Protein AF-A0A3M1HKS3-F1 (afdb_monomer)

Foldseek 3Di:
DVVQVVLLVQLVVLLVQLLVLLVQLQVLLVCLVPHDLVCLVVSLVSLVVSLVSNVVSLVSNVVSLVVHPPPVSSVVSVVSSVVSNVSSVVSSVSSNVSSCVSVVD

Nearest PDB structures (foldseek):
  7vg5-assembly1_B  TM=9.567E-01  e=1.516E-05  Methylorubrum extorquens AM1
  7vg4-assembly3_F  TM=9.449E-01  e=1.777E-05  Methylorubrum extorquens AM1
  7vg4-assembly1_A  TM=9.605E-01  e=4.377E-05  Methylorubrum extorquens AM1
  7vg4-assembly3_E  TM=9.515E-01  e=6.016E-05  Methylorubrum extorquens AM1
  2pfd-assembly1_A  TM=9.340E-01  e=3.041E-03  Rattus norvegicus

Sequence (105 aa):
AAIQAGLKDATMVPLETLAACVDVLELSTEILAKGNPNVISDGGAGVLAAHAGMMTAALNVQINLNAIQDEEFKREYESRMRDLLQRGEAAREKAWALVRDRLGM

pLDDT: mean 96.3, std 3.74, range [72.56, 98.81]

Solvent-accessible surface area (backbone atoms only — not comparable to full-atom values): 5438 Å² total; per-residue (Å²): 111,74,69,58,54,52,40,56,59,62,28,48,59,30,46,53,48,22,50,53,20,26,52,51,21,54,49,39,36,56,47,66,72,74,45,69,76,91,48,44,67,60,53,43,50,49,48,52,51,28,50,54,46,24,56,52,19,48,52,53,28,52,57,35,48,72,72,48,84,55,62,66,59,36,54,54,53,51,49,53,51,51,53,45,51,53,52,25,50,58,22,41,53,55,30,48,51,53,36,27,62,77,69,74,101

Secondary structure (DSSP, 8-state):
-HHHHHHHHHHHHHHHHHHHHHHHHHHHHHHHHHS-GGGHHHHHHHHHHHHHHHHHHHHHHHHHHHH---HHHHHHHHHHHHHHHHHHHHHHHHHHHHHHHHHT-

Radius of gyration: 16.36 Å; Cα contacts (8 Å, |Δi|>4): 108; chains: 1; bounding box: 43×19×46 Å

Mean predicted aligned error: 2.71 Å

Structure (mmCIF, N/CA/C/O backbone):
data_AF-A0A3M1HKS3-F1
#
_entry.id   AF-A0A3M1HKS3-F1
#
loop_
_atom_site.group_PDB
_atom_site.id
_atom_site.type_symbol
_atom_site.label_atom_id
_atom_site.label_alt_id
_atom_site.label_comp_id
_atom_site.label_asym_id
_atom_site.label_entity_id
_atom_site.label_seq_id
_atom_site.pdbx_PDB_ins_code
_atom_site.Cartn_x
_atom_site.Cartn_y
_atom_site.Cartn_z
_atom_site.occupancy
_atom_site.B_iso_or_equiv
_atom_site.auth_seq_id
_atom_site.auth_comp_id
_atom_site.auth_asym_id
_atom_site.auth_atom_id
_atom_site.pdbx_PDB_model_num
ATOM 1 N N . ALA A 1 1 ? -20.828 1.561 22.650 1.00 72.56 1 ALA A N 1
ATOM 2 C CA . ALA A 1 1 ? -21.159 0.578 21.596 1.00 72.56 1 ALA A CA 1
ATOM 3 C C . ALA A 1 1 ? -21.058 1.188 20.193 1.00 72.56 1 ALA A C 1
ATOM 5 O O . ALA A 1 1 ? -20.135 0.822 19.483 1.00 72.56 1 ALA A O 1
ATOM 6 N N . ALA A 1 2 ? -21.901 2.164 19.816 1.00 91.25 2 ALA A N 1
ATOM 7 C CA . ALA A 1 2 ? -21.928 2.725 18.451 1.00 91.25 2 ALA A CA 1
ATOM 8 C C . ALA A 1 2 ? -20.594 3.336 17.963 1.00 91.25 2 ALA A C 1
ATOM 10 O O . ALA A 1 2 ? -20.201 3.104 16.827 1.00 91.25 2 ALA A O 1
ATOM 11 N N . ILE A 1 3 ? -19.858 4.042 18.833 1.00 93.25 3 ILE A N 1
ATOM 12 C CA . ILE A 1 3 ? -18.552 4.638 18.481 1.00 93.25 3 ILE A CA 1
ATOM 13 C C . ILE A 1 3 ? -17.522 3.567 18.084 1.00 93.25 3 ILE A C 1
ATOM 15 O O . ILE A 1 3 ? -16.788 3.747 17.123 1.00 93.25 3 ILE A O 1
ATOM 19 N N . GLN A 1 4 ? -17.480 2.437 18.797 1.00 97.12 4 GLN A N 1
ATOM 20 C CA . GLN A 1 4 ? -16.519 1.365 18.512 1.00 97.12 4 GLN A CA 1
ATOM 21 C C . GLN A 1 4 ? -16.844 0.639 17.202 1.00 97.12 4 GLN A C 1
ATOM 23 O O . GLN A 1 4 ? -15.929 0.304 16.460 1.00 97.12 4 GLN A O 1
ATOM 28 N N . ALA A 1 5 ? -18.129 0.447 16.888 1.00 95.12 5 ALA A N 1
ATOM 29 C CA . ALA A 1 5 ? -18.540 -0.078 15.586 1.00 95.12 5 ALA A CA 1
ATOM 30 C C . ALA A 1 5 ? -18.117 0.869 14.450 1.00 95.12 5 ALA A C 1
ATOM 32 O O . ALA A 1 5 ? -17.440 0.442 13.522 1.00 95.12 5 ALA A O 1
ATOM 33 N N . GLY A 1 6 ? -18.392 2.171 14.594 1.00 95.62 6 GLY A N 1
ATOM 34 C CA . GLY A 1 6 ? -17.985 3.169 13.603 1.00 95.62 6 GLY A CA 1
ATOM 35 C C . GLY A 1 6 ? -16.469 3.249 13.389 1.00 95.62 6 GLY A C 1
ATOM 36 O O . GLY A 1 6 ? -16.030 3.453 12.265 1.00 95.62 6 GLY A O 1
ATOM 37 N N . LEU A 1 7 ? -15.654 3.042 14.431 1.00 95.62 7 LEU A N 1
ATOM 38 C CA . LEU A 1 7 ? -14.191 2.986 14.296 1.00 95.62 7 LEU A CA 1
ATOM 39 C C . LEU A 1 7 ? -13.714 1.759 13.509 1.00 95.62 7 LEU A C 1
ATOM 41 O O . LEU A 1 7 ? -12.784 1.875 12.709 1.00 95.62 7 LEU A O 1
ATOM 45 N N . LYS A 1 8 ? -14.342 0.595 13.714 1.00 96.94 8 LYS A N 1
ATOM 46 C CA . LYS A 1 8 ? -14.037 -0.613 12.933 1.00 96.94 8 LYS A CA 1
ATOM 47 C C . LYS A 1 8 ? -14.353 -0.388 11.458 1.00 96.94 8 LYS A C 1
ATOM 49 O O . LYS A 1 8 ? -13.478 -0.597 10.623 1.00 96.94 8 LYS A O 1
ATOM 54 N N . ASP A 1 9 ? -15.532 0.149 11.155 1.00 96.19 9 ASP A N 1
ATOM 55 C CA . ASP A 1 9 ? -15.929 0.474 9.781 1.00 96.19 9 ASP A CA 1
ATOM 56 C C . ASP A 1 9 ? -14.984 1.514 9.158 1.00 96.19 9 ASP A 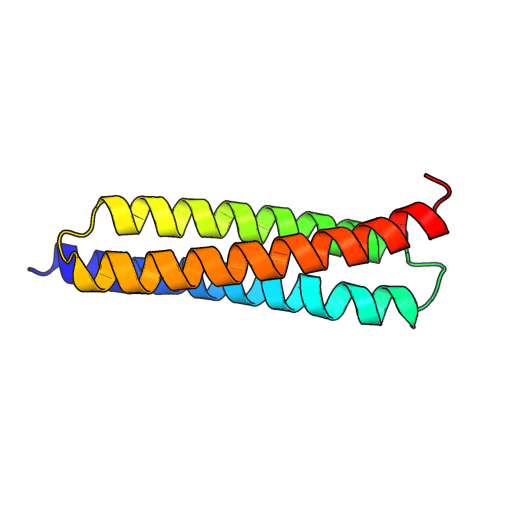C 1
ATOM 58 O O . ASP A 1 9 ? -14.494 1.341 8.042 1.00 96.19 9 ASP A O 1
ATOM 62 N N . ALA A 1 10 ? -14.634 2.560 9.912 1.00 96.00 10 ALA A N 1
ATOM 63 C CA . ALA A 1 10 ? -13.697 3.591 9.473 1.00 96.00 10 ALA A CA 1
ATOM 64 C C . ALA A 1 10 ? -12.270 3.067 9.242 1.00 96.00 10 ALA A C 1
ATOM 66 O O . ALA A 1 10 ? -11.501 3.706 8.530 1.00 96.00 10 ALA A O 1
ATOM 67 N N . THR A 1 11 ? -11.892 1.924 9.825 1.00 97.81 11 THR A N 1
ATOM 68 C CA . THR A 1 11 ? -10.591 1.272 9.586 1.00 97.81 11 THR A CA 1
ATOM 69 C C . THR A 1 11 ? -10.537 0.593 8.217 1.00 97.81 11 THR A C 1
ATOM 71 O O . THR A 1 11 ? -9.462 0.503 7.625 1.00 97.81 11 THR A O 1
ATOM 74 N N . MET A 1 12 ? -11.680 0.158 7.681 1.00 97.62 12 MET A N 1
ATOM 75 C CA . MET A 1 12 ? -11.729 -0.617 6.438 1.00 97.62 12 MET A CA 1
ATOM 76 C C . MET A 1 12 ? -11.313 0.208 5.220 1.00 97.62 12 MET A C 1
ATOM 78 O O . MET A 1 12 ? -10.467 -0.228 4.447 1.00 97.62 12 MET A O 1
ATOM 82 N N . VAL A 1 13 ? -11.824 1.435 5.096 1.00 97.69 13 VAL A N 1
ATOM 83 C CA . VAL A 1 13 ? -11.535 2.326 3.957 1.00 97.69 13 VAL A CA 1
ATOM 84 C C . VAL A 1 13 ? -10.032 2.612 3.7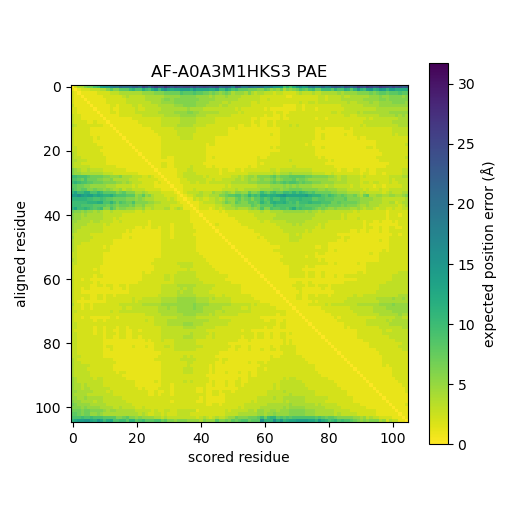76 1.00 97.69 13 VAL A C 1
ATOM 86 O O . VAL A 1 13 ? -9.514 2.418 2.671 1.00 97.69 13 VAL A O 1
ATOM 89 N N . PRO A 1 14 ? -9.276 3.051 4.804 1.00 98.38 14 PRO A N 1
ATOM 90 C CA . PRO A 1 14 ? -7.841 3.249 4.647 1.00 98.38 14 PRO A CA 1
ATOM 91 C C . PRO A 1 14 ? -7.087 1.923 4.461 1.00 98.38 14 PRO A C 1
ATOM 93 O O . PRO A 1 14 ? -6.081 1.912 3.760 1.00 98.38 14 PRO A O 1
ATOM 96 N N . LEU A 1 15 ? -7.565 0.790 4.988 1.00 98.50 15 LEU A N 1
ATOM 97 C CA . LEU A 1 15 ? -6.932 -0.508 4.721 1.00 98.50 15 LEU A CA 1
ATOM 98 C C . LEU A 1 15 ? -7.081 -0.934 3.251 1.00 98.50 15 LEU A C 1
ATOM 100 O O . LEU A 1 15 ? -6.118 -1.404 2.649 1.00 98.50 15 LEU A O 1
ATOM 104 N N . GLU A 1 16 ? -8.259 -0.741 2.661 1.00 98.56 16 GLU A N 1
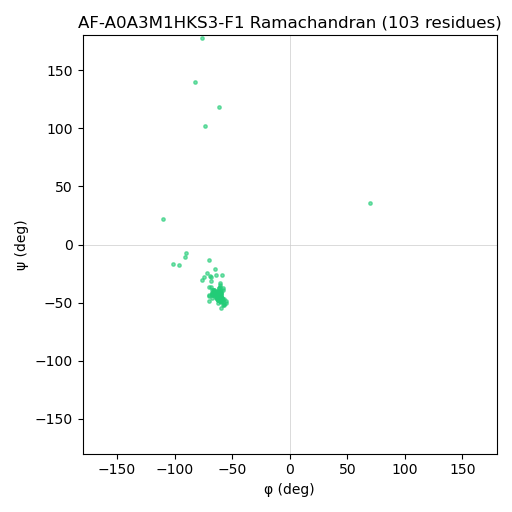ATOM 105 C CA . GLU A 1 16 ? -8.504 -0.977 1.233 1.00 98.56 16 GLU A CA 1
ATOM 106 C C . GLU A 1 16 ? -7.662 -0.039 0.363 1.00 98.56 16 GLU A C 1
ATOM 108 O O . GLU A 1 16 ? -7.075 -0.468 -0.628 1.00 98.56 16 GLU A O 1
ATOM 113 N N . THR A 1 17 ? -7.529 1.226 0.773 1.00 98.69 17 THR A N 1
ATOM 114 C CA . THR A 1 17 ? -6.667 2.207 0.094 1.00 98.69 17 THR A CA 1
ATOM 115 C C . THR A 1 17 ? -5.200 1.775 0.129 1.00 98.69 17 THR A C 1
ATOM 117 O O . THR A 1 17 ? -4.505 1.850 -0.885 1.00 98.69 17 THR A O 1
ATOM 120 N N . LEU A 1 18 ? -4.730 1.293 1.283 1.00 98.81 18 LEU A N 1
ATOM 121 C CA . LEU A 1 18 ? -3.385 0.751 1.449 1.00 98.81 18 LEU A CA 1
ATOM 122 C C . LEU A 1 18 ? -3.177 -0.445 0.515 1.00 98.81 18 LEU A C 1
ATOM 124 O O . LEU A 1 18 ? -2.204 -0.457 -0.236 1.00 98.81 18 LEU A O 1
ATOM 128 N N . ALA A 1 19 ? -4.107 -1.404 0.509 1.00 98.81 19 ALA A N 1
ATOM 129 C CA . ALA A 1 19 ? -4.043 -2.575 -0.363 1.00 98.81 19 ALA A CA 1
ATOM 130 C C . ALA A 1 19 ? -3.993 -2.188 -1.850 1.00 98.81 19 ALA A C 1
ATOM 132 O O . ALA A 1 19 ? -3.116 -2.654 -2.569 1.00 98.81 19 ALA A O 1
ATOM 133 N N . ALA A 1 20 ? -4.841 -1.256 -2.292 1.00 98.81 20 ALA A N 1
ATOM 134 C CA . ALA A 1 20 ? -4.831 -0.777 -3.672 1.00 98.81 20 ALA A CA 1
ATOM 135 C C . ALA A 1 20 ? -3.498 -0.104 -4.055 1.00 98.81 20 ALA A C 1
ATOM 137 O O . ALA A 1 20 ? -3.006 -0.282 -5.168 1.00 98.81 20 ALA A O 1
ATOM 138 N N . CYS A 1 21 ? -2.874 0.643 -3.138 1.00 98.81 21 CYS A N 1
ATOM 139 C CA . CYS A 1 21 ? -1.545 1.211 -3.377 1.00 98.81 21 CYS A CA 1
ATOM 140 C C . CYS A 1 21 ? -0.469 0.120 -3.512 1.00 98.81 21 CYS A C 1
ATOM 142 O O . CYS A 1 21 ? 0.413 0.239 -4.362 1.00 98.81 21 CYS A O 1
ATOM 144 N N . VAL A 1 22 ? -0.546 -0.945 -2.706 1.00 98.75 22 VAL A N 1
ATOM 145 C CA . VAL A 1 22 ? 0.353 -2.107 -2.813 1.00 98.75 22 VAL A CA 1
ATOM 146 C C . VAL A 1 22 ? 0.186 -2.797 -4.162 1.00 98.75 22 VAL A C 1
ATOM 148 O O . VAL A 1 22 ? 1.189 -3.050 -4.824 1.00 98.75 22 VAL A O 1
ATOM 151 N N . ASP A 1 23 ? -1.048 -3.012 -4.618 1.00 98.50 23 ASP A N 1
ATOM 152 C CA . ASP A 1 23 ? -1.315 -3.616 -5.927 1.00 98.50 23 ASP A CA 1
ATOM 153 C C . ASP A 1 23 ? -0.705 -2.776 -7.063 1.00 98.50 23 ASP A C 1
ATOM 155 O O . ASP A 1 23 ? -0.070 -3.311 -7.974 1.00 98.50 23 ASP A O 1
ATOM 159 N N . VAL A 1 24 ? -0.813 -1.442 -6.991 1.00 98.19 24 VAL A N 1
ATOM 160 C CA . VAL A 1 24 ? -0.161 -0.540 -7.957 1.00 98.19 24 VAL A CA 1
ATOM 161 C C . VAL A 1 24 ? 1.361 -0.701 -7.932 1.00 98.19 24 VAL A C 1
ATOM 163 O O . VAL A 1 24 ? 1.981 -0.760 -8.997 1.00 98.19 24 VAL A O 1
ATOM 166 N N . LEU A 1 25 ? 1.984 -0.791 -6.755 1.00 98.31 25 LEU A N 1
ATOM 167 C CA . LEU A 1 25 ? 3.434 -0.992 -6.625 1.00 98.31 25 LEU A CA 1
ATOM 168 C C . LEU A 1 25 ? 3.877 -2.353 -7.183 1.00 98.31 25 LEU A C 1
ATOM 170 O O . LEU A 1 25 ? 4.878 -2.427 -7.902 1.00 98.31 25 LEU A O 1
ATOM 174 N N . GLU A 1 26 ? 3.129 -3.421 -6.899 1.00 97.25 26 GLU A N 1
ATOM 175 C CA . GLU A 1 26 ? 3.399 -4.772 -7.404 1.00 97.25 26 GLU A CA 1
ATOM 176 C C . GLU A 1 26 ? 3.312 -4.815 -8.938 1.00 97.25 26 GLU A C 1
ATOM 178 O O . GLU A 1 26 ? 4.238 -5.298 -9.599 1.00 97.25 26 GLU A O 1
ATOM 183 N N . LEU A 1 27 ? 2.272 -4.208 -9.518 1.00 96.38 27 LEU A N 1
ATOM 184 C CA . LEU A 1 27 ? 2.094 -4.102 -10.971 1.00 96.38 27 LEU A CA 1
ATOM 185 C C . LEU A 1 27 ? 3.130 -3.188 -11.638 1.00 96.38 27 LEU A C 1
ATOM 187 O O . LEU A 1 27 ? 3.529 -3.429 -12.782 1.00 96.38 27 LEU A O 1
ATOM 191 N N . SER A 1 28 ? 3.602 -2.156 -10.934 1.00 95.25 28 SER A N 1
ATOM 192 C CA . SER A 1 28 ? 4.557 -1.185 -11.480 1.00 95.25 28 SER A CA 1
ATOM 193 C C . SER A 1 28 ? 5.840 -1.855 -11.961 1.00 95.25 28 SER A C 1
ATOM 195 O O . SER A 1 28 ? 6.360 -1.479 -13.005 1.00 95.25 28 SER A O 1
ATOM 197 N N . THR A 1 29 ? 6.330 -2.888 -11.270 1.00 89.38 29 THR A N 1
ATOM 198 C CA . THR A 1 29 ? 7.548 -3.603 -11.693 1.00 89.38 29 THR A CA 1
ATOM 199 C C . THR A 1 29 ? 7.390 -4.208 -13.094 1.00 89.38 29 THR A C 1
ATOM 201 O O . THR A 1 29 ? 8.281 -4.073 -13.934 1.00 89.38 29 THR A O 1
ATOM 204 N N . GLU A 1 30 ? 6.245 -4.835 -13.383 1.00 89.00 30 GLU A N 1
ATOM 205 C CA . GLU A 1 30 ? 5.979 -5.441 -14.691 1.00 89.00 30 GLU A CA 1
ATOM 206 C C . GLU A 1 30 ? 5.791 -4.381 -15.784 1.00 89.00 30 GLU A C 1
ATOM 208 O O . GLU A 1 30 ? 6.373 -4.497 -16.869 1.00 89.00 30 GLU A O 1
ATOM 213 N N . ILE A 1 31 ? 5.024 -3.329 -15.483 1.00 90.38 31 ILE A N 1
ATOM 214 C CA . ILE A 1 31 ? 4.763 -2.223 -16.411 1.00 90.38 31 ILE A CA 1
ATOM 215 C C . ILE A 1 31 ? 6.066 -1.505 -16.762 1.00 90.38 31 ILE A C 1
ATOM 217 O O . ILE A 1 31 ? 6.328 -1.250 -17.935 1.00 90.38 31 ILE A O 1
ATOM 221 N N . LEU A 1 32 ? 6.914 -1.220 -15.775 1.00 93.19 32 LEU A N 1
ATOM 222 C CA . LEU A 1 32 ? 8.201 -0.567 -15.995 1.00 93.19 32 LEU A CA 1
ATOM 223 C C . LEU A 1 32 ? 9.143 -1.469 -16.794 1.00 93.19 32 LEU A C 1
ATOM 225 O O . LEU A 1 32 ? 9.829 -0.982 -17.687 1.00 93.19 32 LEU A O 1
ATOM 229 N N . ALA A 1 33 ? 9.151 -2.782 -16.544 1.00 89.69 33 ALA A N 1
ATOM 230 C CA . ALA A 1 33 ? 9.998 -3.716 -17.280 1.00 89.69 33 ALA A CA 1
ATOM 231 C C . ALA A 1 33 ? 9.604 -3.839 -18.765 1.00 89.69 33 ALA A C 1
ATOM 233 O O . ALA A 1 33 ? 10.485 -3.830 -19.626 1.00 89.69 33 ALA A O 1
ATOM 234 N N . LYS A 1 34 ? 8.304 -3.929 -19.073 1.00 90.56 34 LYS A N 1
ATOM 235 C CA . LYS A 1 34 ? 7.795 -4.235 -20.426 1.00 90.56 34 LYS A CA 1
ATOM 236 C C . LYS A 1 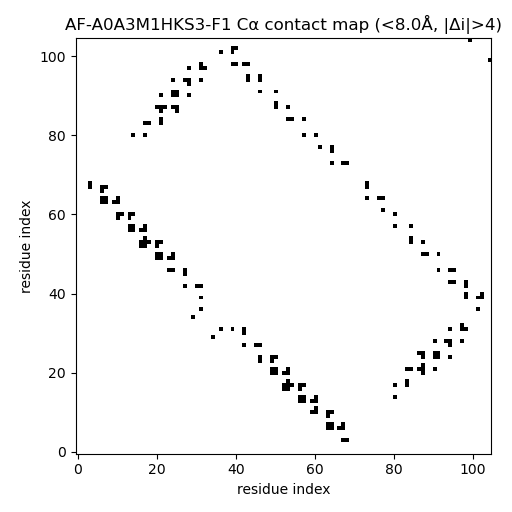34 ? 7.289 -3.018 -21.209 1.00 90.56 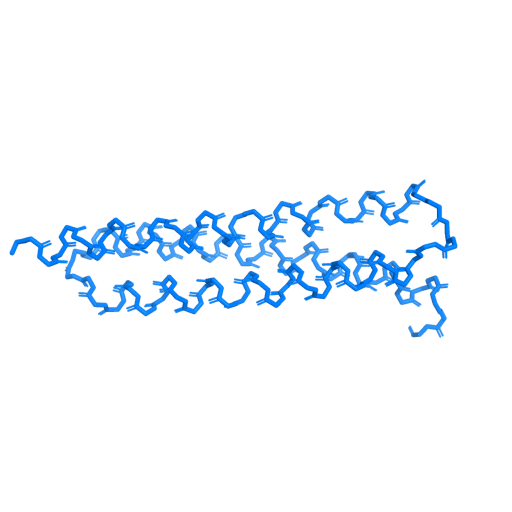34 LYS A C 1
ATOM 238 O O . LYS A 1 34 ? 7.086 -3.114 -22.416 1.00 90.56 34 LYS A O 1
ATOM 243 N N . GLY A 1 35 ? 7.027 -1.909 -20.527 1.00 86.88 35 GLY A N 1
ATOM 244 C CA . GLY A 1 35 ? 6.401 -0.718 -21.091 1.00 86.88 35 GLY A CA 1
ATOM 245 C C . GLY A 1 35 ? 7.331 0.127 -21.956 1.00 86.88 35 GLY A C 1
ATOM 246 O O . GLY A 1 35 ? 8.521 -0.153 -22.105 1.00 86.88 35 GLY A O 1
ATOM 247 N N . ASN A 1 36 ? 6.768 1.198 -22.518 1.00 89.25 36 ASN A N 1
ATOM 248 C CA . ASN A 1 36 ? 7.500 2.149 -23.350 1.00 89.25 36 ASN A CA 1
ATOM 249 C C . ASN A 1 36 ? 8.624 2.825 -22.530 1.00 89.25 36 ASN A C 1
ATOM 251 O O . ASN A 1 36 ? 8.323 3.539 -21.572 1.00 89.25 36 ASN A O 1
ATOM 255 N N . PRO A 1 37 ? 9.909 2.667 -22.901 1.00 86.88 37 PRO A N 1
ATOM 256 C CA . PRO A 1 37 ? 11.022 3.268 -22.164 1.00 86.88 37 PRO A CA 1
ATOM 257 C C . PRO A 1 37 ? 10.943 4.796 -22.063 1.00 86.88 37 PRO A C 1
ATOM 259 O O . PRO A 1 37 ? 11.440 5.369 -21.098 1.00 86.88 37 PRO A O 1
ATOM 262 N N . ASN A 1 38 ? 10.280 5.455 -23.019 1.00 90.88 38 ASN A N 1
ATOM 263 C CA . ASN A 1 38 ? 10.163 6.913 -23.058 1.00 90.88 38 ASN A CA 1
ATOM 264 C C . ASN A 1 38 ? 9.262 7.497 -21.955 1.00 90.88 38 ASN A C 1
ATOM 266 O O . ASN A 1 38 ? 9.295 8.703 -21.746 1.00 90.88 38 ASN A O 1
ATOM 270 N N . VAL A 1 39 ? 8.466 6.674 -21.259 1.00 90.81 39 VAL A N 1
ATOM 271 C CA . VAL A 1 39 ? 7.579 7.118 -20.159 1.00 90.81 39 VAL A CA 1
ATOM 272 C C . VAL A 1 39 ? 8.062 6.632 -18.790 1.00 90.81 39 VAL A C 1
ATOM 274 O O . VAL A 1 39 ? 7.291 6.535 -17.835 1.00 90.81 39 VAL A O 1
ATOM 277 N N . ILE A 1 40 ? 9.352 6.302 -18.669 1.00 94.62 40 ILE A N 1
ATOM 278 C CA . ILE A 1 40 ? 9.912 5.777 -17.419 1.00 94.62 40 ILE A CA 1
ATOM 279 C C . ILE A 1 40 ? 9.772 6.761 -16.249 1.00 94.62 40 ILE A C 1
ATOM 281 O O . ILE A 1 40 ? 9.547 6.338 -15.116 1.00 94.62 40 ILE A O 1
ATOM 285 N N . SER A 1 41 ? 9.844 8.067 -16.523 1.00 93.81 41 SER A N 1
ATOM 286 C CA . SER A 1 41 ? 9.636 9.120 -15.528 1.00 93.81 41 SER A CA 1
ATOM 287 C C . SER A 1 41 ? 8.207 9.135 -14.991 1.00 93.81 41 SER A C 1
ATOM 289 O O . SER A 1 41 ? 8.023 9.268 -13.784 1.00 93.81 41 SER A O 1
ATOM 291 N N . ASP A 1 42 ? 7.207 8.944 -15.855 1.00 95.25 42 ASP A N 1
ATOM 292 C CA . ASP A 1 42 ? 5.795 8.903 -15.455 1.00 95.25 42 ASP A CA 1
ATOM 293 C C . ASP A 1 42 ? 5.516 7.664 -14.601 1.00 95.25 42 ASP A C 1
ATOM 295 O O . ASP A 1 42 ? 4.866 7.744 -13.559 1.00 95.25 42 ASP A O 1
ATOM 299 N N . GLY A 1 43 ? 6.079 6.518 -14.996 1.00 95.06 43 GLY A N 1
ATOM 300 C CA . GLY A 1 43 ? 6.011 5.294 -14.202 1.00 95.06 43 GLY A CA 1
ATOM 301 C C . GLY A 1 43 ? 6.707 5.439 -12.843 1.00 95.06 43 GLY A C 1
ATOM 302 O O . GLY A 1 43 ? 6.164 5.015 -11.824 1.00 95.06 43 GLY A O 1
ATOM 303 N N . GLY A 1 44 ? 7.866 6.103 -12.796 1.00 95.94 44 GLY A N 1
ATOM 304 C CA . GLY A 1 44 ? 8.549 6.444 -11.548 1.00 95.94 44 GLY A CA 1
ATOM 305 C C . GLY A 1 44 ? 7.729 7.371 -10.650 1.00 95.94 44 GLY A C 1
ATOM 306 O O . GLY A 1 44 ? 7.633 7.127 -9.448 1.00 95.94 44 GLY A O 1
ATOM 307 N N . ALA A 1 45 ? 7.074 8.384 -11.222 1.00 97.00 45 ALA A N 1
ATOM 308 C CA . ALA A 1 45 ? 6.144 9.240 -10.491 1.00 97.00 45 ALA A CA 1
ATOM 309 C C . ALA A 1 45 ? 4.962 8.435 -9.924 1.00 97.00 45 ALA A C 1
ATOM 311 O O . ALA A 1 45 ? 4.588 8.635 -8.769 1.00 97.00 45 ALA A O 1
ATOM 312 N N . GLY A 1 46 ? 4.430 7.478 -10.692 1.00 97.50 46 GLY A N 1
ATOM 313 C CA . GLY A 1 46 ? 3.397 6.544 -10.239 1.00 97.50 46 GLY A CA 1
ATOM 314 C C . GLY A 1 46 ? 3.835 5.696 -9.041 1.00 97.50 46 GLY A C 1
ATOM 315 O O . GLY A 1 46 ? 3.104 5.617 -8.056 1.00 97.50 46 GLY A O 1
ATOM 316 N N . VAL A 1 47 ? 5.049 5.133 -9.075 1.00 98.06 47 VAL A N 1
ATOM 317 C CA . VAL A 1 47 ? 5.629 4.376 -7.947 1.00 98.06 47 VAL A CA 1
ATOM 318 C C . VAL A 1 47 ? 5.724 5.243 -6.692 1.00 98.06 47 VAL A C 1
ATOM 320 O O . VAL A 1 47 ? 5.323 4.815 -5.611 1.00 98.06 47 VAL A O 1
ATOM 323 N N . LEU A 1 48 ? 6.229 6.473 -6.818 1.00 98.06 48 LEU A N 1
ATOM 324 C CA . LEU A 1 48 ? 6.362 7.386 -5.681 1.00 98.06 48 LEU A CA 1
ATOM 325 C C . LEU A 1 48 ? 4.998 7.805 -5.119 1.00 98.06 48 LEU A C 1
ATOM 327 O O . LEU A 1 48 ? 4.817 7.824 -3.902 1.00 98.06 48 LEU A O 1
ATOM 331 N N . ALA A 1 49 ? 4.030 8.100 -5.989 1.00 98.62 49 ALA A N 1
ATOM 332 C CA . ALA A 1 49 ? 2.676 8.459 -5.583 1.00 98.62 49 ALA A CA 1
ATOM 333 C C . ALA A 1 49 ? 1.972 7.298 -4.863 1.00 98.62 49 ALA A C 1
ATOM 335 O O . ALA A 1 49 ? 1.385 7.502 -3.801 1.00 98.62 49 ALA A O 1
ATOM 336 N N . ALA A 1 50 ? 2.079 6.079 -5.398 1.00 98.56 50 ALA A N 1
ATOM 337 C CA . ALA A 1 50 ? 1.518 4.884 -4.776 1.00 98.56 50 ALA A CA 1
ATOM 338 C C . ALA A 1 50 ? 2.167 4.599 -3.415 1.00 98.56 50 ALA A C 1
ATOM 340 O O . ALA A 1 50 ? 1.465 4.308 -2.451 1.00 98.56 50 ALA A O 1
ATOM 341 N N . HIS A 1 51 ? 3.489 4.755 -3.290 1.00 98.75 51 HIS A N 1
ATOM 342 C CA . HIS A 1 51 ? 4.176 4.598 -2.005 1.00 98.75 51 HIS A CA 1
ATOM 343 C C . HIS A 1 51 ? 3.729 5.636 -0.973 1.00 98.75 51 HIS A C 1
ATOM 345 O O . HIS A 1 51 ? 3.386 5.279 0.154 1.00 98.75 51 HIS A O 1
ATOM 351 N N . ALA A 1 52 ? 3.652 6.910 -1.360 1.00 98.81 52 ALA A N 1
ATOM 352 C CA . ALA A 1 52 ? 3.154 7.966 -0.483 1.00 98.81 52 ALA A CA 1
ATOM 353 C C . ALA A 1 52 ? 1.700 7.706 -0.043 1.00 98.81 52 ALA A C 1
ATOM 355 O O . ALA A 1 52 ? 1.363 7.896 1.130 1.00 98.81 52 ALA A O 1
ATOM 356 N N . GLY A 1 53 ? 0.854 7.226 -0.960 1.00 98.81 53 GLY A N 1
ATOM 357 C CA . GLY A 1 53 ? -0.521 6.812 -0.679 1.00 98.81 53 GLY A CA 1
ATOM 358 C C . GLY A 1 53 ? -0.591 5.641 0.303 1.00 98.81 53 GLY A C 1
ATOM 359 O O . GLY A 1 53 ? -1.297 5.733 1.305 1.00 98.81 53 GLY A O 1
ATOM 360 N N . MET A 1 54 ? 0.207 4.594 0.079 1.00 98.81 54 MET A N 1
ATOM 361 C CA . MET A 1 54 ? 0.316 3.426 0.960 1.00 98.81 54 MET A CA 1
ATOM 362 C C . MET A 1 54 ? 0.677 3.837 2.389 1.00 98.81 54 MET A C 1
ATOM 364 O O . MET A 1 54 ? -0.004 3.452 3.340 1.00 98.81 54 MET A O 1
ATOM 368 N N . MET A 1 55 ? 1.722 4.655 2.545 1.00 98.75 55 MET A N 1
ATOM 369 C CA . MET A 1 55 ? 2.186 5.103 3.860 1.00 98.75 55 MET A CA 1
ATOM 370 C C . MET A 1 55 ? 1.157 6.003 4.551 1.00 98.75 55 MET A C 1
ATOM 372 O O . MET A 1 55 ? 0.922 5.867 5.750 1.00 98.75 55 MET A O 1
ATOM 376 N N . THR A 1 56 ? 0.494 6.884 3.800 1.00 98.75 56 THR A N 1
ATOM 377 C CA . THR A 1 56 ? -0.566 7.757 4.330 1.00 98.75 56 THR A CA 1
ATOM 378 C C . THR A 1 56 ? -1.763 6.944 4.824 1.00 98.75 56 THR A C 1
ATOM 380 O O . THR A 1 56 ? -2.246 7.152 5.938 1.00 98.75 56 THR A O 1
ATOM 383 N N . ALA A 1 57 ? -2.205 5.971 4.029 1.00 98.75 57 ALA A N 1
ATOM 384 C CA . ALA A 1 57 ? -3.297 5.078 4.382 1.00 98.75 57 ALA A CA 1
ATOM 385 C C . ALA A 1 57 ? -2.963 4.239 5.630 1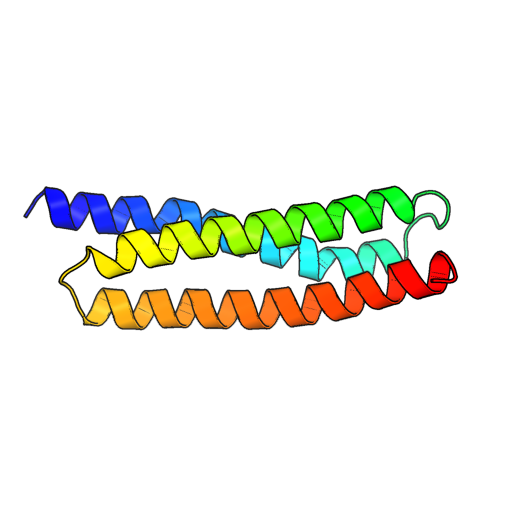.00 98.75 57 ALA A C 1
ATOM 387 O O . ALA A 1 57 ? -3.789 4.130 6.536 1.00 98.75 57 ALA A O 1
ATOM 388 N N . ALA A 1 58 ? -1.728 3.737 5.742 1.00 98.75 58 ALA A N 1
ATOM 389 C CA . ALA A 1 58 ? -1.254 3.014 6.924 1.00 98.75 58 ALA A CA 1
ATOM 390 C C . ALA A 1 58 ? -1.321 3.856 8.205 1.00 98.75 58 ALA A C 1
ATOM 392 O O . ALA A 1 58 ? -1.747 3.361 9.248 1.00 98.75 58 ALA A O 1
ATOM 393 N N . LEU A 1 59 ? -0.974 5.145 8.134 1.00 98.62 59 LEU A N 1
ATOM 394 C CA . LEU A 1 59 ? -1.113 6.050 9.278 1.00 98.62 59 LEU A CA 1
ATOM 395 C C . LEU A 1 59 ? -2.578 6.190 9.711 1.00 98.62 59 LEU A C 1
ATOM 397 O O . LEU A 1 59 ? -2.867 6.191 10.906 1.00 98.62 59 LEU A O 1
ATOM 401 N N . ASN A 1 60 ? -3.512 6.274 8.761 1.00 98.38 60 ASN A N 1
ATOM 402 C CA . ASN A 1 60 ? -4.940 6.350 9.075 1.00 98.38 60 ASN A CA 1
ATOM 403 C C . ASN A 1 60 ? -5.469 5.046 9.688 1.00 98.38 60 ASN A C 1
ATOM 405 O O . ASN A 1 60 ? -6.201 5.105 10.678 1.00 98.38 60 ASN A O 1
ATOM 409 N N . VAL A 1 61 ? -5.051 3.884 9.171 1.00 98.50 61 VAL A N 1
ATOM 410 C CA . VAL A 1 61 ? -5.344 2.582 9.792 1.00 98.50 61 VAL A CA 1
ATOM 411 C C . VAL A 1 61 ? -4.826 2.560 11.232 1.00 98.50 61 VAL A C 1
ATOM 413 O O . VAL A 1 61 ? -5.598 2.303 12.152 1.00 98.50 61 VAL A O 1
ATOM 416 N N . GLN A 1 62 ? -3.553 2.897 11.457 1.00 98.38 62 GLN A N 1
ATOM 417 C CA . GLN A 1 62 ? -2.941 2.857 12.787 1.00 98.38 62 GLN A CA 1
ATOM 418 C C . GLN A 1 62 ? -3.655 3.771 13.793 1.00 98.38 62 GLN A C 1
ATOM 420 O O . GLN A 1 62 ? -3.870 3.372 14.939 1.00 98.38 62 GLN A O 1
ATOM 425 N N . ILE A 1 63 ? -4.044 4.982 13.382 1.00 98.19 63 ILE A N 1
ATOM 426 C CA . ILE A 1 63 ? -4.785 5.915 14.242 1.00 98.19 63 ILE A CA 1
ATOM 427 C C . ILE A 1 63 ? -6.128 5.310 14.669 1.00 98.19 63 ILE A C 1
ATOM 429 O O . ILE A 1 63 ? -6.463 5.363 15.854 1.00 98.19 63 ILE A O 1
ATOM 433 N N . ASN A 1 64 ? -6.868 4.692 13.745 1.00 98.00 64 ASN A N 1
ATOM 434 C CA . ASN A 1 64 ? -8.147 4.061 14.072 1.00 98.00 64 ASN A CA 1
ATOM 435 C C . ASN A 1 64 ? -7.961 2.839 14.983 1.00 98.00 64 ASN A C 1
ATOM 437 O O . ASN A 1 64 ? -8.673 2.709 15.979 1.00 98.00 64 ASN A O 1
ATOM 441 N N . LEU A 1 65 ? -6.964 1.989 14.708 1.00 98.06 65 LEU A N 1
ATOM 442 C CA . LEU A 1 65 ? -6.646 0.820 15.536 1.00 98.06 65 LEU A CA 1
ATOM 443 C C . LEU A 1 65 ? -6.263 1.206 16.972 1.00 98.06 65 LEU A C 1
ATOM 445 O O . LEU A 1 65 ? -6.678 0.534 17.915 1.00 98.06 65 LEU A O 1
ATOM 449 N N . ASN A 1 66 ? -5.556 2.322 17.166 1.00 97.75 66 ASN A N 1
ATOM 450 C CA . ASN A 1 66 ? -5.223 2.835 18.500 1.00 97.75 66 ASN A CA 1
ATOM 451 C C . ASN A 1 66 ? -6.462 3.246 19.318 1.00 97.75 66 ASN A C 1
ATOM 453 O O . ASN A 1 66 ? -6.412 3.233 20.547 1.00 97.75 66 ASN A O 1
ATOM 457 N N . ALA A 1 67 ? -7.560 3.620 18.655 1.00 97.00 67 ALA A N 1
ATOM 458 C CA . ALA A 1 67 ? -8.811 4.032 19.294 1.00 97.00 67 ALA A CA 1
ATOM 459 C C . ALA A 1 67 ? -9.800 2.868 19.527 1.00 97.00 67 ALA A C 1
ATOM 461 O O . ALA A 1 67 ? -10.810 3.032 20.226 1.00 97.00 67 ALA A O 1
ATOM 462 N N . ILE A 1 68 ? -9.534 1.697 18.944 1.00 97.94 68 ILE A N 1
ATOM 463 C CA . ILE A 1 68 ? -10.351 0.491 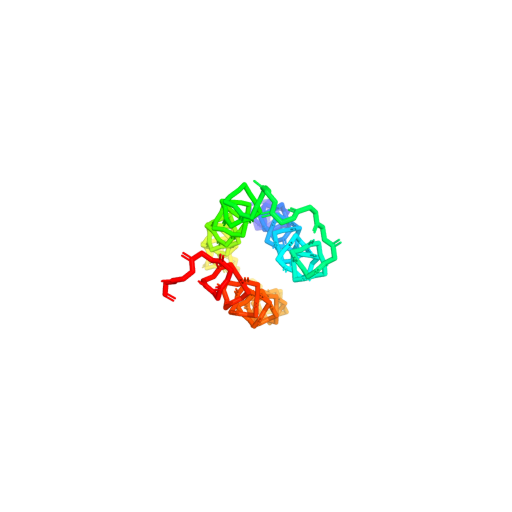19.103 1.00 97.94 68 ILE A CA 1
ATOM 464 C C . ILE A 1 68 ? -9.969 -0.226 20.407 1.00 97.94 68 ILE A C 1
ATOM 466 O O . ILE A 1 68 ? -8.806 -0.292 20.788 1.00 97.94 68 ILE A O 1
ATOM 470 N N . GLN A 1 69 ? -10.963 -0.749 21.123 1.00 97.62 69 GLN A N 1
ATOM 471 C CA . GLN A 1 69 ? -10.762 -1.499 22.375 1.00 97.62 69 GLN A CA 1
ATOM 472 C C . GLN A 1 69 ? -10.732 -3.018 22.167 1.00 97.62 69 GLN A C 1
ATOM 474 O O . GLN A 1 69 ? -10.287 -3.761 23.036 1.00 97.62 69 GLN A O 1
ATOM 479 N N . ASP A 1 70 ? -11.240 -3.483 21.029 1.00 97.81 70 ASP A N 1
ATOM 480 C CA . ASP A 1 70 ? -11.239 -4.891 20.653 1.00 97.81 70 ASP A CA 1
ATOM 481 C C . ASP A 1 70 ? -9.826 -5.329 20.241 1.00 97.81 70 ASP A C 1
ATOM 483 O O . ASP A 1 70 ? -9.350 -5.026 19.145 1.00 97.81 70 ASP A O 1
ATOM 487 N N . GLU A 1 71 ? -9.149 -6.026 21.150 1.00 97.69 71 GLU A N 1
ATOM 488 C CA . GLU A 1 71 ? -7.772 -6.483 20.963 1.00 97.69 71 GLU A CA 1
ATOM 489 C C . GLU A 1 71 ? -7.631 -7.583 19.902 1.00 97.69 71 GLU A C 1
ATOM 491 O O . GLU A 1 71 ? -6.574 -7.692 19.281 1.00 97.69 71 GLU A O 1
ATOM 496 N N . GLU A 1 72 ? -8.670 -8.386 19.660 1.00 98.00 72 GLU A N 1
ATOM 497 C CA . GLU A 1 72 ? -8.647 -9.395 18.597 1.00 98.00 72 GLU A CA 1
ATOM 498 C C . GLU A 1 72 ? -8.684 -8.710 17.230 1.00 98.00 72 GLU A C 1
ATOM 500 O O . GLU A 1 72 ? -7.802 -8.940 16.399 1.00 98.00 72 GLU A O 1
ATOM 505 N N . PHE A 1 73 ? -9.618 -7.768 17.056 1.00 97.50 73 PHE A N 1
ATOM 506 C CA . PHE A 1 73 ? -9.703 -6.943 15.852 1.00 97.50 73 PHE A CA 1
ATOM 507 C C . PHE A 1 73 ? -8.392 -6.186 15.604 1.00 97.50 73 PHE A C 1
ATOM 509 O O . PHE A 1 73 ? -7.859 -6.204 14.497 1.00 97.50 73 PHE A O 1
ATOM 516 N N . LYS A 1 74 ? -7.818 -5.555 16.635 1.00 98.06 74 LYS A N 1
ATOM 517 C CA . LYS A 1 74 ? -6.536 -4.849 16.493 1.00 98.06 74 LYS A CA 1
ATOM 518 C C . LYS A 1 74 ? -5.436 -5.763 15.983 1.00 98.06 74 LYS A C 1
ATOM 520 O O . LYS A 1 74 ? -4.792 -5.434 14.994 1.00 98.06 74 LYS A O 1
ATOM 525 N N . ARG A 1 75 ? -5.242 -6.923 16.611 1.00 98.19 75 ARG A N 1
ATOM 526 C CA . ARG A 1 75 ? -4.177 -7.857 16.220 1.00 98.19 75 ARG A CA 1
ATOM 527 C C . ARG A 1 75 ? -4.331 -8.339 14.784 1.00 98.19 75 ARG A C 1
ATOM 529 O O . ARG A 1 75 ? -3.337 -8.375 14.058 1.00 98.19 75 ARG A O 1
ATOM 536 N N . GLU A 1 76 ? -5.549 -8.688 14.378 1.00 98.25 76 GLU A N 1
ATOM 537 C CA . GLU A 1 76 ? -5.837 -9.127 13.012 1.00 98.25 76 GLU A CA 1
ATOM 538 C C . GLU A 1 76 ? -5.473 -8.034 11.999 1.00 98.25 76 GLU A C 1
ATOM 540 O O . GLU A 1 76 ? -4.679 -8.255 11.081 1.00 98.25 76 GLU A O 1
ATOM 545 N N . TYR A 1 77 ? -6.012 -6.831 12.188 1.00 98.19 77 TYR A N 1
ATOM 546 C CA . TYR A 1 77 ? -5.890 -5.751 11.214 1.00 98.19 77 TYR A CA 1
ATOM 547 C C . TYR A 1 77 ? -4.515 -5.082 11.223 1.00 98.19 77 TYR A C 1
ATOM 549 O O . TYR A 1 77 ? -4.019 -4.702 10.162 1.00 98.19 77 TYR A O 1
ATOM 557 N N . GLU A 1 78 ? -3.833 -5.029 12.369 1.00 98.19 78 GLU A N 1
ATOM 558 C CA . GLU A 1 78 ? -2.415 -4.674 12.413 1.00 98.19 78 GLU A CA 1
ATOM 559 C C . GLU A 1 78 ? -1.561 -5.690 11.649 1.00 98.19 78 GLU A C 1
ATOM 561 O O . GLU A 1 78 ? -0.633 -5.304 10.940 1.00 98.19 78 GLU A O 1
ATOM 566 N N . SER A 1 79 ? -1.853 -6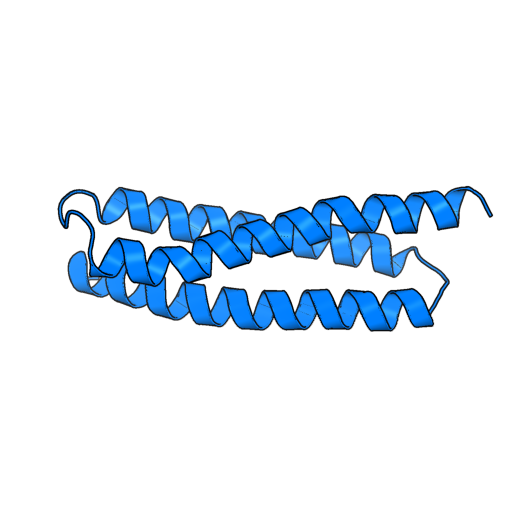.991 11.772 1.00 98.50 79 SER A N 1
ATOM 567 C CA . SER A 1 79 ? -1.119 -8.021 11.033 1.00 98.50 79 SER A CA 1
ATOM 568 C C . SER A 1 79 ? -1.312 -7.873 9.527 1.00 98.50 79 SER A C 1
ATOM 570 O O . SER A 1 79 ? -0.336 -7.932 8.783 1.00 98.50 79 SER A O 1
ATOM 572 N N . ARG A 1 80 ? -2.548 -7.626 9.081 1.00 98.50 80 ARG A N 1
ATOM 573 C CA . ARG A 1 80 ? -2.863 -7.370 7.668 1.00 98.50 80 ARG A CA 1
ATOM 574 C C . ARG A 1 80 ? -2.165 -6.116 7.148 1.00 98.50 80 ARG A C 1
ATOM 576 O O . ARG A 1 80 ? -1.571 -6.153 6.077 1.00 98.50 80 ARG A O 1
ATOM 583 N N . MET A 1 81 ? -2.192 -5.025 7.914 1.00 98.69 81 MET A N 1
ATOM 584 C CA . MET A 1 81 ? -1.479 -3.798 7.561 1.00 98.69 81 MET A CA 1
ATOM 585 C C . MET A 1 81 ? 0.031 -4.042 7.431 1.00 98.69 81 MET A C 1
ATOM 587 O O . MET A 1 81 ? 0.635 -3.584 6.465 1.00 98.69 81 MET A O 1
ATOM 591 N N . ARG A 1 82 ? 0.645 -4.782 8.366 1.00 98.62 82 ARG A N 1
ATOM 592 C CA . ARG A 1 82 ? 2.081 -5.109 8.315 1.00 98.62 82 ARG A CA 1
ATOM 593 C C . ARG A 1 82 ? 2.452 -5.960 7.102 1.00 98.62 82 ARG A C 1
ATOM 595 O O . ARG A 1 82 ? 3.461 -5.664 6.470 1.00 98.62 82 ARG A O 1
ATOM 602 N N . ASP A 1 83 ? 1.651 -6.973 6.773 1.00 98.75 83 ASP A N 1
ATOM 603 C CA . ASP A 1 83 ? 1.859 -7.803 5.578 1.00 98.75 83 ASP A CA 1
ATOM 604 C C . ASP A 1 83 ? 1.838 -6.952 4.300 1.00 98.75 83 ASP A C 1
ATOM 606 O O . ASP A 1 83 ? 2.767 -6.997 3.492 1.00 98.75 83 ASP A O 1
ATOM 610 N N . LEU A 1 84 ? 0.826 -6.092 4.167 1.00 98.81 84 LEU A N 1
ATOM 611 C CA . LEU A 1 84 ? 0.700 -5.197 3.022 1.00 98.81 84 LEU A CA 1
ATOM 612 C C . LEU A 1 84 ? 1.867 -4.204 2.931 1.00 98.81 84 LEU A C 1
ATOM 614 O O . LEU A 1 84 ? 2.422 -4.021 1.851 1.00 98.81 84 LEU A O 1
ATOM 618 N N . LEU A 1 85 ? 2.288 -3.605 4.050 1.00 98.81 85 LEU A N 1
ATOM 619 C CA . LEU A 1 85 ? 3.455 -2.716 4.079 1.00 98.81 85 LEU A CA 1
ATOM 620 C C . LEU A 1 85 ? 4.736 -3.436 3.649 1.00 98.81 85 LEU A C 1
ATOM 622 O O . LEU A 1 85 ? 5.516 -2.887 2.874 1.00 98.81 85 LEU A O 1
ATOM 626 N N . GLN A 1 86 ? 4.949 -4.669 4.115 1.00 98.75 86 GLN A N 1
ATOM 627 C CA . GLN A 1 86 ? 6.114 -5.462 3.732 1.00 98.75 86 GLN A CA 1
ATOM 628 C C . GLN A 1 86 ? 6.114 -5.768 2.229 1.00 98.75 86 GLN A C 1
ATOM 630 O O . GLN A 1 86 ? 7.137 -5.594 1.561 1.00 98.75 86 GLN A O 1
ATOM 635 N N . ARG A 1 87 ? 4.970 -6.201 1.689 1.00 98.50 87 ARG A N 1
ATOM 636 C CA . ARG A 1 87 ? 4.796 -6.462 0.253 1.00 98.50 87 ARG A CA 1
ATOM 637 C C . ARG A 1 87 ? 5.017 -5.204 -0.581 1.00 98.50 87 ARG A C 1
ATOM 639 O O . ARG A 1 87 ? 5.795 -5.230 -1.535 1.00 98.50 87 ARG A O 1
ATOM 646 N N . GLY A 1 88 ? 4.385 -4.101 -0.188 1.00 98.50 88 GLY A N 1
ATOM 647 C CA . GLY A 1 88 ? 4.484 -2.817 -0.870 1.00 98.50 88 GLY A CA 1
ATOM 648 C C . GLY A 1 88 ? 5.900 -2.254 -0.878 1.00 98.50 88 GLY A C 1
ATOM 649 O O . GLY A 1 88 ? 6.360 -1.810 -1.926 1.00 98.50 88 GLY A O 1
ATOM 650 N N . GLU A 1 89 ? 6.633 -2.328 0.235 1.00 98.56 89 GLU A N 1
ATOM 651 C CA . GLU A 1 89 ? 8.021 -1.857 0.284 1.00 98.56 89 GLU A CA 1
ATOM 652 C C . GLU A 1 89 ? 8.934 -2.709 -0.608 1.00 98.56 89 GLU A C 1
ATOM 654 O O . GLU A 1 89 ? 9.694 -2.168 -1.410 1.00 98.56 89 GLU A O 1
ATOM 659 N N . ALA A 1 90 ? 8.788 -4.038 -0.569 1.00 98.38 90 ALA A N 1
ATOM 660 C CA . ALA A 1 90 ? 9.541 -4.931 -1.449 1.00 98.38 90 ALA A CA 1
ATOM 661 C C . ALA A 1 90 ? 9.238 -4.679 -2.939 1.00 98.38 90 ALA A C 1
ATOM 663 O O . ALA A 1 90 ? 10.133 -4.758 -3.785 1.00 98.38 90 ALA A O 1
ATOM 664 N N . ALA A 1 91 ? 7.982 -4.380 -3.283 1.00 98.00 91 ALA A N 1
ATOM 665 C CA . ALA A 1 91 ? 7.585 -4.027 -4.642 1.00 98.00 91 ALA A CA 1
ATOM 666 C C . ALA A 1 91 ? 8.129 -2.652 -5.061 1.00 98.00 91 ALA A C 1
ATOM 668 O O . ALA A 1 91 ? 8.685 -2.514 -6.154 1.00 98.00 91 ALA A O 1
ATOM 669 N N . ARG A 1 92 ? 8.043 -1.652 -4.175 1.00 98.19 92 ARG A N 1
ATOM 670 C CA . ARG A 1 92 ? 8.591 -0.309 -4.385 1.00 98.19 92 ARG A CA 1
ATOM 671 C C . ARG A 1 92 ? 10.091 -0.358 -4.636 1.00 98.19 92 ARG A C 1
ATOM 673 O O . ARG A 1 92 ? 10.553 0.285 -5.572 1.00 98.19 92 ARG A O 1
ATOM 680 N N . GLU A 1 93 ? 10.851 -1.110 -3.844 1.00 97.94 93 GLU A N 1
ATOM 681 C CA . GLU A 1 93 ? 12.300 -1.245 -4.026 1.00 97.94 93 GLU A CA 1
ATOM 682 C C . GLU A 1 93 ? 12.652 -1.784 -5.415 1.00 97.94 93 GLU A C 1
ATOM 684 O O . GLU A 1 93 ? 13.483 -1.198 -6.112 1.00 97.94 93 GLU A O 1
ATOM 689 N N . LYS A 1 94 ? 11.973 -2.852 -5.852 1.00 97.44 94 LYS A N 1
ATOM 690 C CA . LYS A 1 94 ? 12.171 -3.445 -7.183 1.00 97.44 94 LYS A CA 1
ATOM 691 C C . LYS A 1 94 ? 11.825 -2.464 -8.300 1.00 97.44 94 LYS A C 1
ATOM 693 O O . LYS A 1 94 ? 12.629 -2.258 -9.209 1.00 97.44 94 LYS A O 1
ATOM 698 N N . ALA A 1 95 ? 10.651 -1.840 -8.226 1.00 97.06 95 ALA A N 1
ATOM 699 C CA . ALA A 1 95 ? 10.194 -0.882 -9.225 1.00 97.06 95 ALA A CA 1
ATOM 700 C C . ALA A 1 95 ? 11.114 0.350 -9.287 1.00 97.06 95 ALA A C 1
ATOM 702 O O . ALA A 1 95 ? 11.494 0.799 -10.367 1.00 97.06 95 ALA A O 1
ATOM 703 N N . TRP A 1 96 ? 11.534 0.866 -8.131 1.00 97.06 96 TRP A N 1
ATOM 704 C CA . TRP A 1 96 ? 12.409 2.032 -8.043 1.00 97.06 96 TRP A CA 1
ATOM 705 C C . TRP A 1 96 ? 13.821 1.753 -8.561 1.00 97.06 96 TRP A C 1
ATOM 707 O O . TRP A 1 96 ? 14.411 2.614 -9.212 1.00 97.06 96 TRP A O 1
ATOM 717 N N . ALA A 1 97 ? 14.353 0.549 -8.334 1.00 96.31 97 ALA A N 1
ATOM 718 C CA . ALA A 1 97 ? 15.628 0.136 -8.912 1.00 96.31 97 ALA A CA 1
ATOM 719 C C . ALA A 1 97 ? 15.592 0.165 -10.450 1.00 96.31 97 ALA A C 1
ATOM 721 O O . ALA A 1 97 ? 16.520 0.684 -11.065 1.00 96.31 97 ALA A O 1
ATOM 722 N N . LEU A 1 98 ? 14.500 -0.304 -11.068 1.00 95.25 98 LEU A N 1
ATOM 723 C CA . LEU A 1 98 ? 14.317 -0.246 -12.525 1.00 95.25 98 LEU A CA 1
ATOM 724 C C . LEU A 1 98 ? 14.239 1.190 -13.053 1.00 95.25 98 LEU A C 1
ATOM 726 O O . LEU A 1 98 ? 14.820 1.499 -14.092 1.00 95.25 98 LEU A O 1
ATOM 730 N N . VAL A 1 99 ? 13.520 2.068 -12.349 1.00 96.06 99 VAL A N 1
ATOM 731 C CA . VAL A 1 99 ? 13.417 3.490 -12.715 1.00 96.06 99 VAL A CA 1
ATOM 732 C C . VAL A 1 99 ? 14.793 4.141 -12.688 1.00 96.06 99 VAL A C 1
ATOM 734 O O . VAL A 1 99 ? 15.181 4.799 -13.650 1.00 96.06 99 VAL A O 1
ATOM 737 N N . ARG A 1 100 ? 15.545 3.925 -11.606 1.00 95.94 100 ARG A N 1
ATOM 738 C CA . ARG A 1 100 ? 16.891 4.470 -11.436 1.00 95.94 100 ARG A CA 1
ATOM 739 C C . ARG A 1 100 ? 17.863 3.989 -12.503 1.00 95.94 100 ARG A C 1
ATOM 741 O O . ARG A 1 100 ? 18.535 4.814 -13.109 1.00 95.94 100 ARG A O 1
ATOM 748 N N . ASP A 1 101 ? 17.891 2.684 -12.754 1.00 94.62 101 ASP A N 1
ATOM 749 C CA . ASP A 1 101 ? 18.745 2.079 -13.777 1.00 94.62 101 ASP A CA 1
ATOM 750 C C . ASP A 1 101 ? 18.495 2.715 -15.153 1.00 94.62 101 ASP A C 1
ATOM 752 O O . ASP A 1 101 ? 19.414 3.210 -15.803 1.00 94.62 101 ASP A O 1
ATOM 756 N N . ARG A 1 102 ? 17.223 2.831 -15.552 1.00 92.44 102 ARG A N 1
ATOM 757 C CA . ARG A 1 102 ? 16.845 3.408 -16.849 1.00 92.44 102 ARG A CA 1
ATOM 758 C C . ARG A 1 102 ? 17.028 4.920 -16.957 1.00 92.44 102 ARG A C 1
ATOM 760 O O . ARG A 1 102 ? 17.156 5.422 -18.071 1.00 92.44 102 ARG A O 1
ATOM 767 N N . LEU A 1 103 ? 17.018 5.640 -15.837 1.00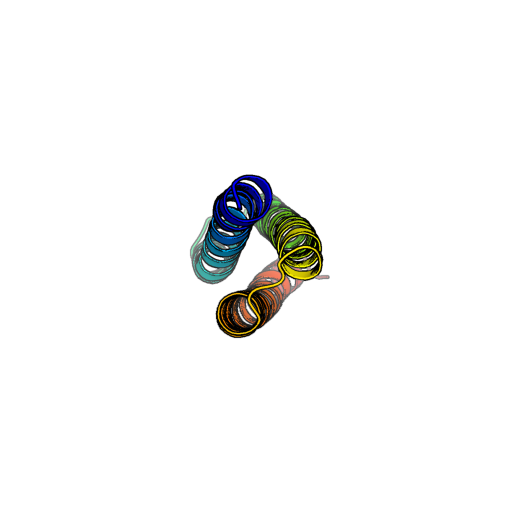 93.38 103 LEU A N 1
ATOM 768 C CA . LEU A 1 103 ? 17.304 7.077 -15.786 1.00 93.38 103 LEU A CA 1
ATOM 769 C C . LEU A 1 103 ? 18.795 7.391 -15.574 1.00 93.38 103 LEU A C 1
ATOM 771 O O . LEU A 1 103 ? 19.175 8.557 -15.652 1.00 93.38 103 LEU A O 1
ATOM 775 N N . GLY A 1 104 ? 19.637 6.384 -15.320 1.00 92.31 104 GLY A N 1
ATOM 776 C CA . GLY A 1 104 ? 21.061 6.571 -15.039 1.00 92.31 104 GLY A CA 1
ATOM 777 C C . GLY A 1 104 ? 21.349 7.226 -13.681 1.00 92.31 104 GLY A C 1
ATOM 778 O O . GLY A 1 104 ? 22.276 8.031 -13.591 1.00 92.31 104 GLY A O 1
ATOM 779 N N . MET A 1 105 ? 20.550 6.913 -12.649 1.00 90.94 105 MET A N 1
ATOM 780 C CA . MET A 1 105 ? 20.614 7.497 -11.293 1.00 90.94 105 MET A CA 1
ATOM 781 C C . MET A 1 105 ? 21.133 6.556 -10.196 1.00 90.94 105 MET A C 1
ATOM 783 O O . MET A 1 105 ? 20.690 5.386 -10.088 1.00 90.94 105 MET A O 1
#